Protein AF-M0CU87-F1 (afdb_monomer)

Sequence (117 aa):
MTTIEVDEDGANGLTAVVIAVVEILVDSLEREA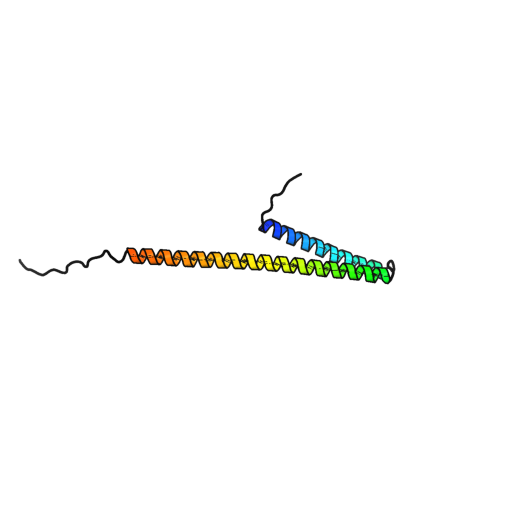IRRMESGNLTDEEIERLGSHLAKLEEDLEQLKEDQEMDQQVDQLRGDLDSLVADAVQQVRTEERRGSDGAGAAPPDAGGARERR

Radius of gyration: 35.0 Å; Cα contacts (8 Å, |Δi|>4): 17; chains: 1; bounding box: 96×35×85 Å

InterPro domains:
  IPR007805 Gas vesicle protein K [PF05121] (8-85)
  IPR007805 Gas vesicle protein K [PTHR40137] (4-82)

pLDDT: mean 85.36, std 14.73, range [49.59, 97.56]

Foldseek 3Di:
DDDDDADPVRVLVVLVVVLVVVVVVLVVLVVVLVVCVVVVVDDPVRNVVSVVVSVVVVVVSVVSVVVSVVVVVVVVVVVVVVVVVVVVVVVVVVVVVVVVVPPDDDDPDPDDDDDDD

Solvent-accessible surface area (backbone atoms only — not comparable to full-atom values): 7045 Å² total; per-residue (Å²): 133,87,85,80,89,70,55,73,69,54,47,54,54,49,49,54,51,51,51,54,52,50,51,57,48,49,60,51,49,51,55,48,50,52,53,36,53,77,69,63,76,51,54,74,69,53,48,54,55,49,51,55,51,51,55,48,51,51,53,57,50,50,52,56,50,52,55,52,54,50,51,55,52,51,54,53,52,50,55,54,50,53,52,53,51,53,52,54,56,52,50,55,58,53,52,56,53,58,66,66,71,71,81,78,76,81,79,82,80,88,75,75,91,80,91,84,136

Structure (mmCIF, N/CA/C/O backbone):
data_AF-M0CU87-F1
#
_entry.id   AF-M0CU87-F1
#
loop_
_atom_site.group_PDB
_atom_site.id
_atom_site.type_symbol
_atom_site.label_atom_id
_atom_site.label_alt_id
_atom_site.label_comp_id
_atom_site.label_asym_id
_atom_site.label_entity_id
_atom_site.label_seq_id
_atom_site.pdbx_PDB_ins_code
_atom_site.Cartn_x
_atom_site.Cartn_y
_atom_site.Cartn_z
_atom_site.occupancy
_atom_site.B_iso_or_equiv
_atom_site.auth_seq_id
_atom_site.auth_comp_id
_atom_site.auth_asym_id
_atom_site.auth_atom_id
_atom_site.pdbx_PDB_model_num
ATOM 1 N N . MET A 1 1 ? -13.713 22.052 -13.919 1.00 49.59 1 MET A N 1
ATOM 2 C CA . MET A 1 1 ? -13.040 20.822 -13.464 1.00 49.59 1 MET A CA 1
ATOM 3 C C . MET A 1 1 ? -11.717 20.796 -14.198 1.00 49.59 1 MET A C 1
ATOM 5 O O . MET A 1 1 ? -11.741 20.874 -15.419 1.00 49.59 1 MET A O 1
ATOM 9 N N . THR A 1 2 ? -10.598 20.883 -13.486 1.00 55.38 2 THR A N 1
ATOM 10 C CA . THR A 1 2 ? -9.274 20.891 -14.119 1.00 55.38 2 THR A CA 1
ATOM 11 C C . THR A 1 2 ? -8.930 19.452 -14.466 1.00 55.38 2 THR A C 1
ATOM 13 O O . THR A 1 2 ? -8.759 18.640 -13.562 1.00 55.38 2 THR A O 1
ATOM 16 N N . THR A 1 3 ? -8.898 19.126 -15.754 1.00 66.19 3 THR A N 1
ATOM 17 C CA . THR A 1 3 ? -8.329 17.863 -16.228 1.00 66.19 3 THR A CA 1
ATOM 18 C C . THR A 1 3 ? -6.817 17.998 -16.150 1.00 66.19 3 THR A C 1
ATOM 20 O O . THR A 1 3 ? -6.257 18.9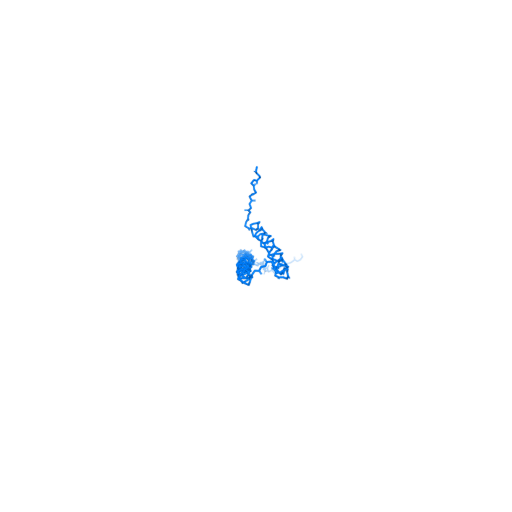22 -16.739 1.00 66.19 3 THR A O 1
ATOM 23 N N . ILE A 1 4 ? -6.179 17.128 -15.376 1.00 72.81 4 ILE A N 1
ATOM 24 C CA . ILE A 1 4 ? -4.723 17.023 -15.313 1.00 72.81 4 ILE A CA 1
ATOM 25 C C . ILE A 1 4 ? -4.356 15.852 -16.220 1.00 72.81 4 ILE A C 1
ATOM 27 O O . ILE A 1 4 ? -4.828 14.740 -15.995 1.00 72.81 4 ILE A O 1
ATOM 31 N N . GLU A 1 5 ? -3.583 16.122 -17.268 1.00 77.69 5 GLU A N 1
ATOM 32 C CA . GLU A 1 5 ? -2.953 15.068 -18.061 1.00 77.69 5 GLU A CA 1
ATOM 33 C C . GLU A 1 5 ? -1.676 14.642 -17.345 1.00 77.69 5 GLU A C 1
ATOM 35 O O . GLU A 1 5 ? -0.896 15.491 -16.910 1.00 77.69 5 GLU A O 1
ATOM 40 N N . VAL A 1 6 ? -1.515 13.336 -17.164 1.00 80.38 6 VAL A N 1
ATOM 41 C CA . VAL A 1 6 ? -0.426 12.740 -16.394 1.00 80.38 6 VAL A CA 1
ATOM 42 C C . VAL A 1 6 ? 0.289 11.752 -17.309 1.00 80.38 6 VAL A C 1
ATOM 44 O O . VAL A 1 6 ? -0.368 10.948 -17.973 1.00 80.38 6 VAL A O 1
ATOM 47 N N . ASP A 1 7 ? 1.610 11.865 -17.383 1.00 84.06 7 ASP A N 1
ATOM 48 C CA . ASP A 1 7 ? 2.483 10.895 -18.042 1.00 84.06 7 ASP A CA 1
ATOM 49 C C . ASP A 1 7 ? 2.765 9.696 -17.116 1.00 84.06 7 ASP A C 1
ATOM 51 O O . ASP A 1 7 ? 2.248 9.616 -16.002 1.00 84.06 7 ASP A O 1
ATOM 55 N N . GLU A 1 8 ? 3.534 8.720 -17.596 1.00 80.38 8 GLU A N 1
ATOM 56 C CA . GLU A 1 8 ? 3.807 7.470 -16.871 1.00 80.38 8 GLU A CA 1
ATOM 57 C C . GLU A 1 8 ? 4.538 7.733 -15.538 1.00 80.38 8 GLU A C 1
ATOM 59 O O . GLU A 1 8 ? 4.118 7.244 -14.489 1.00 80.38 8 GLU A O 1
ATOM 64 N N . ASP A 1 9 ? 5.529 8.630 -15.542 1.00 80.38 9 ASP A N 1
ATOM 65 C CA . ASP A 1 9 ? 6.257 9.058 -14.339 1.00 80.38 9 ASP A CA 1
ATOM 66 C C . ASP A 1 9 ? 5.340 9.759 -13.325 1.00 80.38 9 ASP A C 1
ATOM 68 O O . ASP A 1 9 ? 5.384 9.492 -12.119 1.00 80.38 9 ASP A O 1
ATOM 72 N N . GLY A 1 10 ? 4.472 10.656 -13.800 1.00 82.81 10 GLY A N 1
ATOM 73 C CA . GLY A 1 10 ? 3.490 11.331 -12.962 1.00 82.81 10 GLY A CA 1
ATOM 74 C C . GLY A 1 10 ? 2.442 10.374 -12.389 1.00 82.81 10 GLY A C 1
ATOM 75 O O . GLY A 1 10 ? 1.979 10.581 -11.264 1.00 82.81 10 GLY A O 1
ATOM 76 N N . ALA A 1 11 ? 2.076 9.325 -13.131 1.00 83.56 11 ALA A N 1
ATOM 77 C CA . ALA A 1 11 ? 1.142 8.303 -12.677 1.00 83.56 11 ALA A CA 1
ATOM 78 C C . ALA A 1 11 ? 1.768 7.462 -11.557 1.00 83.56 11 ALA A C 1
ATOM 80 O O . ALA A 1 11 ? 1.145 7.304 -10.507 1.00 83.56 11 ALA A O 1
ATOM 81 N N . ASN A 1 12 ? 3.022 7.033 -11.722 1.00 84.56 12 ASN A N 1
ATOM 82 C CA . ASN A 1 12 ? 3.781 6.304 -10.701 1.00 84.56 12 ASN A CA 1
ATOM 83 C C . ASN A 1 12 ? 3.977 7.153 -9.433 1.00 84.56 12 ASN A C 1
ATOM 85 O O . ASN A 1 12 ? 3.733 6.698 -8.313 1.00 84.56 12 ASN A O 1
ATOM 89 N N . GLY A 1 13 ? 4.319 8.435 -9.596 1.00 86.69 13 GLY A N 1
ATOM 90 C CA . GLY A 1 13 ? 4.435 9.376 -8.481 1.00 86.69 13 GLY A CA 1
ATOM 91 C C . GLY A 1 13 ? 3.117 9.586 -7.725 1.00 86.69 13 GLY A C 1
ATOM 92 O O . GLY A 1 13 ? 3.109 9.635 -6.493 1.00 86.69 13 GLY A O 1
ATOM 93 N N . LEU A 1 14 ? 1.987 9.678 -8.434 1.00 91.25 14 LEU A N 1
ATOM 94 C CA . LEU A 1 14 ? 0.669 9.780 -7.806 1.00 91.25 14 LEU A CA 1
ATOM 95 C C . LEU A 1 14 ? 0.295 8.491 -7.065 1.00 91.25 14 LEU A C 1
ATOM 97 O O . LEU A 1 14 ? -0.215 8.572 -5.947 1.00 91.25 14 LEU A O 1
ATOM 101 N N . THR A 1 15 ? 0.568 7.324 -7.651 1.00 90.44 15 THR A N 1
ATOM 102 C CA . THR A 1 15 ? 0.342 6.021 -7.014 1.00 90.44 15 THR A CA 1
ATOM 103 C C . THR A 1 15 ? 1.118 5.916 -5.704 1.00 90.44 15 THR A C 1
ATOM 105 O O . THR A 1 15 ? 0.513 5.627 -4.673 1.00 90.44 15 THR A O 1
ATOM 108 N N . ALA A 1 16 ? 2.407 6.268 -5.694 1.00 90.88 16 ALA A N 1
ATOM 109 C CA . ALA A 1 16 ? 3.221 6.285 -4.478 1.00 90.88 16 ALA A CA 1
ATOM 110 C C . ALA A 1 16 ? 2.637 7.201 -3.385 1.00 90.88 16 ALA A C 1
ATOM 112 O O . ALA A 1 16 ? 2.593 6.834 -2.210 1.00 90.88 16 ALA A O 1
ATOM 113 N N . VAL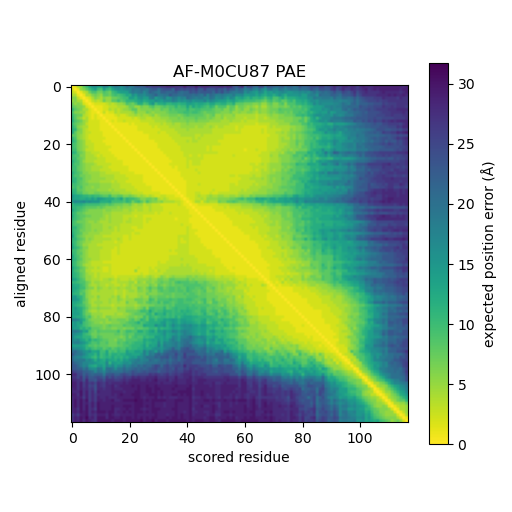 A 1 17 ? 2.129 8.381 -3.760 1.00 94.94 17 VAL A N 1
ATOM 114 C CA . VAL A 1 17 ? 1.471 9.298 -2.814 1.00 94.94 17 VAL A CA 1
ATOM 115 C C . VAL A 1 17 ? 0.178 8.701 -2.263 1.00 94.94 17 VAL A C 1
ATOM 117 O O . VAL A 1 17 ? -0.078 8.805 -1.065 1.00 94.94 17 VAL A O 1
ATOM 120 N N . VAL A 1 18 ? -0.648 8.085 -3.111 1.00 95.38 18 VAL A N 1
ATOM 121 C CA . VAL A 1 18 ? -1.895 7.445 -2.673 1.00 95.38 18 VAL A CA 1
ATOM 122 C C . VAL A 1 18 ? -1.598 6.297 -1.714 1.00 95.38 18 VAL A C 1
ATOM 124 O O . VAL A 1 18 ? -2.222 6.250 -0.657 1.00 95.38 18 VAL A O 1
ATOM 127 N N . ILE A 1 19 ? -0.625 5.436 -2.027 1.00 94.88 19 ILE A N 1
ATOM 128 C CA . ILE A 1 19 ? -0.173 4.354 -1.139 1.00 94.88 19 ILE A CA 1
ATOM 129 C C . ILE A 1 19 ? 0.215 4.927 0.226 1.00 94.88 19 ILE A C 1
ATOM 131 O O . ILE A 1 19 ? -0.362 4.527 1.235 1.00 94.88 19 ILE A O 1
ATOM 135 N N . ALA A 1 20 ? 1.084 5.942 0.258 1.00 95.56 20 ALA A N 1
ATOM 136 C CA . ALA A 1 20 ? 1.517 6.571 1.505 1.00 95.56 20 ALA A CA 1
ATOM 137 C C . ALA A 1 20 ? 0.347 7.173 2.309 1.00 95.56 20 ALA A C 1
ATOM 139 O O . ALA A 1 20 ? 0.315 7.101 3.537 1.00 95.56 20 ALA A O 1
ATOM 140 N N . VAL A 1 21 ? -0.646 7.768 1.636 1.00 97.44 21 VAL A N 1
ATOM 141 C CA . VAL A 1 21 ? -1.855 8.277 2.304 1.00 97.44 21 VAL A CA 1
ATOM 142 C C . VAL A 1 21 ? -2.668 7.138 2.909 1.00 97.44 21 VAL A C 1
ATOM 144 O O . VAL A 1 21 ? -3.141 7.274 4.037 1.00 97.44 21 VAL A O 1
ATOM 147 N N . VAL A 1 22 ? -2.849 6.031 2.189 1.00 96.62 22 VAL A N 1
ATOM 148 C CA . VAL A 1 22 ? -3.596 4.881 2.707 1.00 96.62 22 VAL A CA 1
ATOM 149 C C . VAL A 1 22 ? -2.864 4.254 3.896 1.00 96.62 22 VAL A C 1
ATOM 151 O O . VAL A 1 22 ? -3.520 3.971 4.892 1.00 96.62 22 VAL A O 1
ATOM 154 N N . GLU A 1 23 ? -1.535 4.142 3.872 1.00 96.31 23 GLU A N 1
ATOM 155 C CA . GLU A 1 23 ? -0.741 3.663 5.017 1.00 96.31 23 GLU A CA 1
ATOM 156 C C . GLU A 1 23 ? -0.980 4.513 6.275 1.00 96.31 23 GLU A C 1
ATOM 158 O O . GLU A 1 23 ? -1.285 3.990 7.345 1.00 96.31 23 GLU A O 1
ATOM 163 N N . ILE A 1 24 ? -0.976 5.844 6.140 1.00 97.50 24 ILE A N 1
ATOM 164 C CA . ILE A 1 24 ? -1.287 6.755 7.256 1.00 97.50 24 ILE A CA 1
ATOM 165 C C . ILE A 1 24 ? -2.707 6.517 7.801 1.00 97.50 24 ILE A C 1
ATOM 167 O O . ILE A 1 24 ? -2.958 6.650 9.007 1.00 97.50 24 ILE A O 1
ATOM 171 N N . LEU A 1 25 ? -3.662 6.204 6.921 1.00 96.75 25 LEU A N 1
ATOM 172 C CA . LEU A 1 25 ? -5.032 5.896 7.322 1.00 96.75 25 LEU A CA 1
ATOM 173 C C . LEU A 1 25 ? -5.114 4.551 8.049 1.00 96.75 25 LEU A C 1
ATOM 175 O O . LEU A 1 25 ? -5.800 4.491 9.068 1.00 96.75 25 LEU A O 1
ATOM 179 N N . VAL A 1 26 ? -4.412 3.515 7.584 1.00 95.81 26 VAL A N 1
ATOM 180 C CA . VAL A 1 26 ? -4.340 2.200 8.245 1.00 95.81 26 VAL A CA 1
ATOM 181 C C . VAL A 1 26 ? -3.7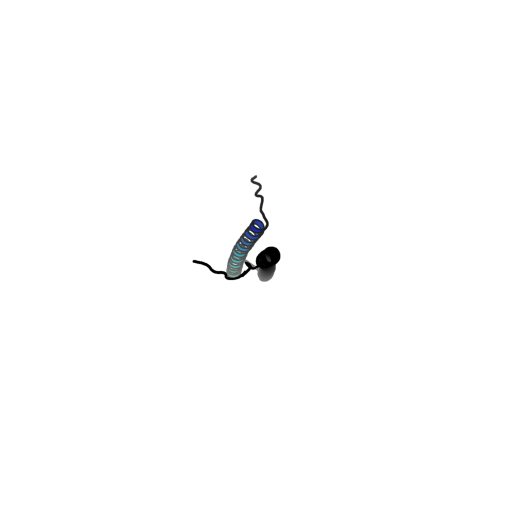56 2.338 9.648 1.00 95.81 26 VAL A C 1
ATOM 183 O O . VAL A 1 26 ? -4.439 1.999 10.615 1.00 95.81 26 VAL A O 1
ATOM 186 N N . ASP A 1 27 ? -2.609 3.005 9.785 1.00 96.81 27 ASP A N 1
ATOM 187 C CA . ASP A 1 27 ? -1.987 3.328 11.077 1.00 96.81 27 ASP A CA 1
ATOM 188 C C . ASP A 1 27 ? -2.969 4.020 12.036 1.00 96.81 27 ASP A C 1
ATOM 190 O O . ASP A 1 27 ? -3.011 3.787 13.250 1.00 96.81 27 ASP A O 1
ATOM 194 N N . SER A 1 28 ? -3.765 4.943 11.496 1.00 97.56 28 SER A N 1
ATOM 195 C CA . SER A 1 28 ? -4.759 5.687 12.268 1.00 97.56 28 SER A CA 1
ATOM 196 C C . SER A 1 28 ? -5.933 4.805 12.697 1.00 97.56 28 SER A C 1
ATOM 198 O O . SER A 1 28 ? -6.417 4.938 13.829 1.00 97.56 28 SER A O 1
ATOM 200 N N . LEU A 1 29 ? -6.389 3.918 11.811 1.00 96.06 29 LEU A N 1
ATOM 201 C CA . LEU A 1 29 ? -7.467 2.966 12.065 1.00 96.06 29 LEU A CA 1
ATOM 202 C C . LEU A 1 29 ? -7.062 1.924 13.105 1.00 96.06 29 LEU A C 1
ATOM 204 O O . LEU A 1 29 ? -7.861 1.641 13.991 1.00 96.06 29 LEU A O 1
ATOM 208 N N . GLU A 1 30 ? -5.832 1.425 13.074 1.00 96.00 30 GLU A N 1
ATOM 209 C CA . GLU A 1 30 ? -5.297 0.518 14.093 1.00 96.00 30 GLU A CA 1
ATOM 210 C C . GLU A 1 30 ? -5.257 1.163 15.472 1.00 96.00 30 GLU A C 1
ATOM 212 O O . GLU A 1 30 ? -5.743 0.604 16.457 1.00 96.00 30 GLU A O 1
ATOM 217 N N . ARG A 1 31 ? -4.744 2.394 15.554 1.00 96.69 31 ARG A N 1
ATOM 218 C CA . ARG A 1 31 ? -4.728 3.148 16.814 1.00 96.69 31 ARG A CA 1
ATOM 219 C C . ARG A 1 31 ? -6.137 3.347 17.363 1.00 96.69 31 ARG A C 1
ATOM 221 O O . ARG A 1 31 ? -6.334 3.315 18.575 1.00 96.69 31 ARG A O 1
ATOM 228 N N . GLU A 1 32 ? -7.115 3.598 16.496 1.00 96.19 32 GLU A N 1
ATOM 229 C CA . GLU A 1 32 ? -8.521 3.704 16.894 1.00 96.19 32 GLU A CA 1
ATOM 230 C C . GLU A 1 32 ? -9.119 2.347 17.285 1.00 96.19 32 GLU A C 1
ATOM 232 O O . GLU A 1 32 ? -9.867 2.282 18.260 1.00 96.19 32 GLU A O 1
ATOM 237 N N . ALA A 1 33 ? -8.769 1.267 16.585 1.00 95.00 33 ALA A N 1
ATOM 238 C CA . ALA A 1 33 ? -9.177 -0.092 16.920 1.00 95.00 33 ALA A CA 1
ATOM 239 C C . ALA A 1 33 ? -8.735 -0.445 18.343 1.00 95.00 33 ALA A C 1
ATOM 241 O O . ALA A 1 33 ? -9.570 -0.819 19.167 1.00 95.00 33 ALA A O 1
ATOM 242 N N . ILE A 1 34 ? -7.462 -0.197 18.665 1.00 95.12 34 ILE A N 1
ATOM 243 C CA . ILE A 1 34 ? -6.898 -0.396 20.004 1.00 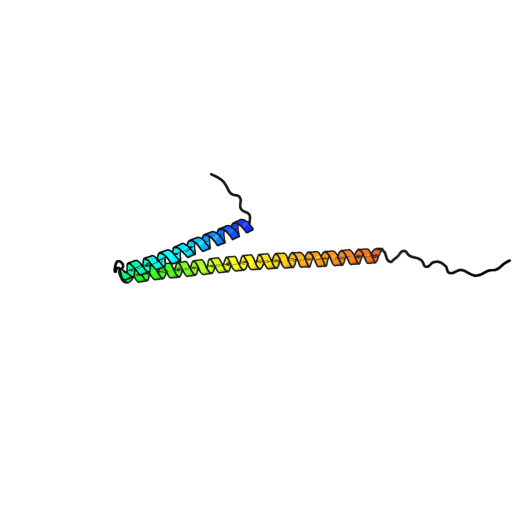95.12 34 ILE A CA 1
ATOM 244 C C . ILE A 1 34 ? -7.674 0.420 21.041 1.00 95.12 34 ILE A C 1
ATOM 246 O O . ILE A 1 34 ? -8.134 -0.137 22.035 1.00 95.12 34 ILE A O 1
ATOM 250 N N . ARG A 1 35 ? -7.913 1.716 20.792 1.00 95.88 35 ARG A N 1
ATOM 251 C CA . ARG A 1 35 ? -8.695 2.556 21.717 1.00 95.88 35 ARG A CA 1
ATOM 252 C C . ARG A 1 35 ? -10.092 1.994 21.984 1.00 95.88 35 ARG A C 1
ATOM 254 O O . ARG A 1 35 ? -10.554 2.031 23.122 1.00 95.88 35 ARG A O 1
ATOM 261 N N . ARG A 1 36 ? -10.778 1.482 20.956 1.00 94.69 36 ARG A N 1
ATOM 262 C CA . ARG A 1 36 ? -12.127 0.906 21.093 1.00 94.69 36 ARG A CA 1
ATOM 263 C C . ARG A 1 36 ? -12.131 -0.435 21.819 1.00 94.69 36 ARG A C 1
ATOM 265 O O . ARG A 1 36 ? -13.081 -0.713 22.555 1.00 94.69 36 ARG A O 1
ATOM 272 N N . MET A 1 37 ? -11.086 -1.236 21.625 1.00 93.94 37 MET A N 1
ATOM 273 C CA . MET A 1 37 ? -10.857 -2.478 22.364 1.00 93.94 37 MET A CA 1
ATOM 274 C C . MET A 1 37 ? -10.639 -2.184 23.851 1.00 93.94 37 MET A C 1
ATOM 276 O O . MET A 1 37 ? -11.326 -2.752 24.696 1.00 93.94 37 MET A O 1
ATOM 280 N N . GLU A 1 38 ? -9.756 -1.236 24.174 1.00 94.44 38 GLU A N 1
ATOM 281 C CA . GLU A 1 38 ? -9.472 -0.822 25.554 1.00 94.44 38 GLU A CA 1
ATOM 282 C C . GLU A 1 38 ? -10.698 -0.221 26.251 1.00 94.44 38 GLU A C 1
ATOM 284 O O . GLU A 1 38 ? -10.908 -0.437 27.444 1.00 94.44 38 GLU A O 1
ATOM 289 N N . SER A 1 39 ? -11.541 0.510 25.516 1.00 95.44 39 SER A N 1
ATOM 290 C CA . SER A 1 39 ? -12.774 1.080 26.060 1.00 95.44 39 SER A CA 1
ATOM 291 C C . SER A 1 39 ? -13.917 0.064 26.210 1.00 95.44 39 SER A C 1
ATOM 293 O O . SER A 1 39 ? -14.981 0.440 26.696 1.00 95.44 39 SER A O 1
ATOM 295 N N . GLY A 1 40 ? -13.741 -1.186 25.761 1.00 91.88 40 GLY A N 1
ATOM 296 C CA . GLY A 1 40 ? -14.780 -2.225 25.782 1.00 91.88 40 GLY A CA 1
ATOM 297 C C . GLY A 1 40 ? -15.960 -1.949 24.843 1.00 91.88 40 GLY A C 1
ATOM 298 O O . GLY A 1 40 ? -17.060 -2.443 25.075 1.00 91.88 40 GLY A O 1
ATOM 299 N N . ASN A 1 41 ? -15.751 -1.136 23.801 1.00 91.94 41 ASN A N 1
ATOM 300 C CA . ASN A 1 41 ? -16.795 -0.740 22.847 1.00 91.94 41 ASN A CA 1
ATOM 301 C C . ASN A 1 41 ? -16.978 -1.748 21.699 1.00 91.94 41 ASN A C 1
ATOM 303 O O . ASN A 1 41 ? -17.813 -1.521 20.827 1.00 91.94 41 ASN A O 1
ATOM 307 N N . LEU A 1 42 ? -16.181 -2.818 21.674 1.00 93.81 42 LEU A N 1
ATOM 308 C CA . LEU A 1 42 ? -16.228 -3.877 20.671 1.00 93.81 42 LEU A CA 1
ATOM 309 C C . LEU A 1 42 ? -16.383 -5.228 21.363 1.00 93.81 42 LEU A C 1
ATOM 311 O O . LEU A 1 42 ? -15.749 -5.487 22.386 1.00 93.81 42 LEU A O 1
ATOM 315 N N . THR A 1 43 ? -17.218 -6.080 20.784 1.00 95.81 43 THR A N 1
ATOM 316 C CA . THR A 1 43 ? -17.308 -7.501 21.136 1.00 95.81 43 THR A CA 1
ATOM 317 C C . THR A 1 43 ? -16.130 -8.287 20.553 1.00 95.81 43 THR A C 1
ATOM 319 O O . THR A 1 43 ? -15.529 -7.856 19.570 1.00 95.81 43 THR A O 1
ATOM 322 N N . ASP A 1 44 ? -15.826 -9.466 21.103 1.00 95.00 44 ASP A N 1
ATOM 323 C CA . ASP A 1 44 ? -14.726 -10.319 20.616 1.00 95.00 44 ASP A CA 1
ATOM 324 C C . ASP A 1 44 ? -14.841 -10.634 19.111 1.00 95.00 44 ASP A C 1
ATOM 326 O O . ASP A 1 44 ? -13.856 -10.575 18.378 1.00 95.00 44 ASP A O 1
ATOM 330 N N . GLU A 1 45 ? -16.060 -10.878 18.621 1.00 96.75 45 GLU A N 1
ATOM 331 C CA . GLU A 1 45 ? -16.326 -11.135 17.199 1.00 96.75 45 GLU A CA 1
ATOM 332 C C . GLU A 1 45 ? -16.076 -9.891 16.325 1.00 96.75 45 GLU A C 1
ATOM 334 O O . GLU A 1 45 ? -15.571 -9.991 15.204 1.00 96.75 45 GLU A O 1
ATOM 339 N N . GLU A 1 46 ? -16.390 -8.692 16.826 1.00 96.81 46 GLU A N 1
ATOM 340 C CA . GLU A 1 46 ? -16.083 -7.440 16.127 1.00 96.81 46 GLU A CA 1
ATOM 341 C C . GLU A 1 46 ? -14.584 -7.147 16.103 1.00 96.81 46 GLU A C 1
ATOM 343 O O . GLU A 1 46 ? -14.098 -6.625 15.100 1.00 96.81 46 GLU A O 1
ATOM 348 N N . ILE A 1 47 ? -13.858 -7.499 17.167 1.00 95.12 47 ILE A N 1
ATOM 349 C CA . ILE A 1 47 ? -12.398 -7.378 17.239 1.00 95.12 47 ILE A CA 1
ATOM 350 C C . ILE A 1 47 ? -11.747 -8.277 16.189 1.00 95.12 47 ILE A C 1
ATOM 352 O O . ILE A 1 47 ? -10.925 -7.806 15.406 1.00 95.12 47 ILE A O 1
ATOM 356 N N . GLU A 1 48 ? -12.143 -9.547 16.120 1.00 96.06 48 GLU A N 1
ATOM 357 C CA . GLU A 1 48 ? -11.584 -10.505 15.162 1.00 96.06 48 GLU A CA 1
ATOM 358 C C . GLU A 1 48 ? -11.904 -10.116 13.710 1.00 96.06 48 GLU A C 1
ATOM 360 O O . GLU A 1 48 ? -11.031 -10.124 12.833 1.00 96.06 48 GLU A O 1
ATOM 365 N N . ARG A 1 49 ? -13.139 -9.672 13.447 1.00 96.56 49 ARG A N 1
ATOM 366 C CA . ARG A 1 49 ? -13.531 -9.168 12.125 1.00 96.56 49 ARG A CA 1
ATOM 367 C C . ARG A 1 49 ? -12.782 -7.887 11.746 1.00 96.56 49 ARG A C 1
ATOM 369 O O . ARG A 1 49 ? -12.459 -7.692 10.580 1.00 96.56 49 ARG A O 1
ATOM 376 N N . LEU A 1 50 ? -12.530 -6.989 12.695 1.00 94.56 50 LEU A N 1
ATOM 377 C CA . LEU A 1 50 ? -11.768 -5.766 12.444 1.00 94.56 50 LEU A CA 1
ATOM 378 C C . LEU A 1 50 ? -10.299 -6.082 12.148 1.00 94.56 50 LEU A C 1
ATOM 380 O O . LEU A 1 50 ? -9.776 -5.610 11.143 1.00 94.56 50 LEU A O 1
ATOM 384 N N . GLY A 1 51 ? -9.670 -6.915 12.979 1.00 94.81 51 GLY A N 1
ATOM 385 C CA . GLY A 1 51 ? -8.278 -7.326 12.802 1.00 94.81 51 GLY A CA 1
ATOM 386 C C . GLY A 1 51 ? -8.044 -8.037 11.470 1.00 94.81 51 GLY A C 1
ATOM 387 O O . GLY A 1 51 ? -7.113 -7.692 10.754 1.00 94.81 51 GLY A O 1
ATOM 388 N N . SER A 1 52 ? -8.928 -8.962 11.084 1.00 97.06 52 SER A N 1
ATOM 389 C CA . SER A 1 52 ? -8.817 -9.660 9.792 1.00 97.06 52 SER A CA 1
ATOM 390 C C . SER A 1 52 ? -8.967 -8.735 8.580 1.00 97.06 52 SER A C 1
ATOM 392 O O . SER A 1 52 ? -8.276 -8.927 7.582 1.00 97.06 52 SER A O 1
ATOM 394 N N . HIS A 1 53 ? -9.825 -7.711 8.647 1.00 96.75 53 HIS A N 1
ATOM 395 C CA . HIS A 1 53 ? -9.920 -6.721 7.572 1.00 96.75 53 HIS A CA 1
ATOM 396 C C . HIS A 1 53 ? -8.693 -5.810 7.491 1.00 96.75 53 HIS A C 1
ATOM 398 O O . HIS A 1 53 ? -8.274 -5.488 6.384 1.00 96.75 53 HIS A O 1
ATOM 404 N N . LEU A 1 54 ? -8.137 -5.392 8.633 1.00 95.81 54 LEU A N 1
ATOM 405 C CA . LEU A 1 54 ? -6.920 -4.577 8.660 1.00 95.81 54 LEU A CA 1
ATOM 406 C C . LEU A 1 54 ? -5.726 -5.363 8.111 1.00 95.81 54 LEU A C 1
ATOM 408 O O . LEU A 1 54 ? -5.087 -4.884 7.186 1.00 95.81 54 LEU A O 1
ATOM 412 N N . ALA A 1 55 ? -5.529 -6.605 8.559 1.00 96.06 55 ALA A N 1
ATOM 413 C CA . ALA A 1 55 ? -4.463 -7.473 8.055 1.00 96.06 55 ALA A CA 1
ATOM 414 C C . ALA A 1 55 ? -4.564 -7.712 6.540 1.00 96.06 55 ALA A C 1
ATOM 416 O O . ALA A 1 55 ? -3.565 -7.699 5.829 1.00 96.06 55 ALA A O 1
ATOM 417 N N . LYS A 1 56 ? -5.786 -7.891 6.021 1.00 97.25 56 LYS A N 1
ATOM 418 C CA . LYS A 1 56 ? -5.997 -8.005 4.576 1.00 97.25 56 LYS A CA 1
ATOM 419 C C . LYS A 1 56 ? -5.637 -6.713 3.835 1.00 97.25 56 LYS A C 1
ATOM 421 O O . LYS A 1 56 ? -5.066 -6.768 2.755 1.00 97.25 56 LYS A O 1
ATOM 426 N N . LEU A 1 57 ? -5.996 -5.559 4.392 1.00 95.94 57 LEU A N 1
ATOM 427 C CA . LEU A 1 57 ? -5.674 -4.269 3.787 1.00 95.94 57 LEU A CA 1
ATOM 428 C C . LEU A 1 57 ? -4.159 -4.014 3.769 1.00 95.94 57 LEU A C 1
ATOM 430 O O . LEU A 1 57 ? -3.657 -3.476 2.788 1.00 95.94 57 LEU A O 1
ATOM 434 N N . GLU A 1 58 ? -3.439 -4.419 4.816 1.00 95.69 58 GLU A N 1
ATOM 435 C CA . GLU A 1 58 ? -1.972 -4.399 4.840 1.00 95.69 58 GLU A CA 1
ATOM 436 C C . GLU A 1 58 ? -1.379 -5.304 3.752 1.00 95.69 58 GLU A C 1
ATOM 438 O O . GLU A 1 58 ? -0.511 -4.863 3.005 1.00 95.69 58 GLU A O 1
ATOM 443 N N . GLU A 1 59 ? -1.882 -6.533 3.611 1.00 96.94 59 GLU A N 1
ATOM 444 C CA . GLU A 1 59 ? -1.436 -7.480 2.580 1.00 96.94 59 GLU A CA 1
ATOM 445 C C . GLU A 1 59 ? -1.670 -6.941 1.157 1.00 96.94 59 GLU A C 1
ATOM 447 O O . GLU A 1 59 ? -0.789 -7.033 0.300 1.00 96.94 59 GLU A O 1
ATOM 452 N N . ASP A 1 60 ? -2.838 -6.342 0.908 1.00 95.50 60 ASP A N 1
ATOM 453 C CA . ASP A 1 60 ? -3.169 -5.718 -0.376 1.00 95.50 60 ASP A CA 1
ATOM 454 C C . ASP A 1 60 ? -2.249 -4.503 -0.663 1.00 95.50 60 ASP A C 1
ATOM 456 O O . ASP A 1 60 ? -1.852 -4.275 -1.809 1.00 95.50 60 ASP A O 1
ATOM 460 N N . LEU A 1 61 ? -1.881 -3.724 0.365 1.00 95.06 61 LEU A N 1
ATOM 461 C CA . LEU A 1 61 ? -0.937 -2.603 0.243 1.00 95.06 61 LEU A CA 1
ATOM 462 C C . LEU A 1 61 ? 0.501 -3.061 -0.006 1.00 95.06 61 LEU A C 1
ATOM 464 O O . LEU A 1 61 ? 1.217 -2.408 -0.763 1.00 95.06 61 LEU A O 1
ATOM 468 N N . GLU A 1 62 ? 0.934 -4.147 0.631 1.00 95.38 62 GLU A N 1
ATOM 469 C CA . GLU A 1 62 ? 2.256 -4.744 0.419 1.00 95.38 62 GLU A CA 1
ATOM 470 C C . GLU A 1 62 ? 2.421 -5.170 -1.044 1.00 95.38 62 GLU A C 1
ATOM 472 O O . GLU A 1 62 ? 3.363 -4.736 -1.701 1.00 95.38 62 GLU A O 1
ATOM 477 N N . GLN A 1 63 ? 1.444 -5.901 -1.593 1.00 94.94 63 GLN A N 1
ATOM 478 C CA . GLN A 1 63 ? 1.451 -6.315 -3.002 1.00 94.94 63 GLN A CA 1
ATOM 479 C C . GLN A 1 63 ? 1.526 -5.119 -3.957 1.00 94.94 63 GLN A C 1
ATOM 481 O O . GLN A 1 63 ? 2.314 -5.117 -4.899 1.00 94.94 63 GLN A O 1
ATOM 486 N N . LEU A 1 64 ? 0.750 -4.063 -3.694 1.00 92.94 64 LEU A N 1
ATOM 487 C CA . LEU A 1 64 ? 0.766 -2.871 -4.540 1.00 92.94 64 LEU A CA 1
ATOM 488 C C . LEU A 1 64 ? 2.123 -2.145 -4.501 1.00 92.94 64 LEU A C 1
ATOM 490 O O . LEU A 1 64 ? 2.541 -1.569 -5.504 1.00 92.94 64 LEU A O 1
ATOM 494 N N . LYS A 1 65 ? 2.818 -2.161 -3.357 1.00 93.19 65 LYS A N 1
ATOM 495 C CA . LYS A 1 65 ? 4.178 -1.612 -3.241 1.00 93.19 65 LYS A CA 1
ATOM 496 C C . LYS A 1 65 ? 5.189 -2.450 -4.013 1.00 93.19 65 LYS A C 1
ATOM 498 O O . LYS A 1 65 ? 5.988 -1.870 -4.743 1.00 93.19 65 LYS A O 1
ATOM 503 N N . GLU A 1 66 ? 5.132 -3.774 -3.885 1.00 93.31 66 GLU A N 1
ATOM 504 C CA . GLU A 1 66 ? 6.013 -4.691 -4.619 1.00 93.31 66 GLU A CA 1
ATOM 505 C C . GLU A 1 66 ? 5.901 -4.471 -6.134 1.00 93.31 66 GLU A C 1
ATOM 507 O O . GLU A 1 66 ? 6.921 -4.304 -6.806 1.00 93.31 66 GLU A O 1
ATOM 512 N N . ASP A 1 67 ? 4.676 -4.365 -6.657 1.00 89.81 67 ASP A N 1
ATOM 513 C CA . ASP A 1 67 ? 4.430 -4.082 -8.075 1.00 89.81 67 ASP A CA 1
ATOM 514 C C . ASP A 1 67 ? 5.102 -2.765 -8.515 1.00 89.81 67 ASP A C 1
ATOM 516 O O . ASP A 1 67 ? 5.783 -2.708 -9.540 1.00 89.81 67 ASP A O 1
ATOM 520 N N . GLN A 1 68 ? 4.980 -1.703 -7.712 1.00 87.69 68 GLN A N 1
ATOM 521 C CA . GLN A 1 68 ? 5.583 -0.401 -8.019 1.00 87.69 68 GLN A CA 1
ATOM 522 C C . GLN A 1 68 ? 7.115 -0.401 -7.932 1.00 87.69 68 GLN A C 1
ATOM 524 O O . GLN A 1 68 ? 7.775 0.287 -8.714 1.00 87.69 68 GLN A O 1
ATOM 529 N N . GLU A 1 69 ? 7.703 -1.148 -6.997 1.00 88.62 69 GLU A N 1
ATOM 530 C CA . GLU A 1 69 ? 9.158 -1.311 -6.923 1.00 88.62 69 GLU A CA 1
ATOM 531 C C . GLU A 1 69 ? 9.699 -2.082 -8.132 1.00 88.62 69 GLU A C 1
ATOM 533 O O . GLU A 1 69 ? 10.782 -1.758 -8.629 1.00 88.62 69 GLU A O 1
ATOM 538 N N . MET A 1 70 ? 8.958 -3.082 -8.623 1.00 89.94 70 MET A N 1
ATOM 539 C CA . MET A 1 70 ? 9.314 -3.824 -9.833 1.00 89.94 70 MET A CA 1
ATOM 540 C C . MET A 1 70 ? 9.290 -2.928 -11.072 1.00 89.94 70 MET A C 1
ATOM 542 O O . MET A 1 70 ? 10.264 -2.938 -11.828 1.00 89.94 70 MET A O 1
ATOM 546 N N . ASP A 1 71 ? 8.240 -2.124 -11.255 1.00 86.56 71 ASP A N 1
ATOM 547 C CA . ASP A 1 71 ? 8.137 -1.186 -12.380 1.00 86.56 71 ASP A CA 1
ATOM 548 C C . ASP A 1 71 ? 9.317 -0.198 -12.389 1.00 86.56 71 ASP A C 1
ATOM 550 O O . ASP A 1 71 ? 10.035 -0.086 -13.385 1.00 86.56 71 ASP A O 1
ATOM 554 N N . GLN A 1 72 ? 9.624 0.420 -11.240 1.00 88.12 72 GLN A N 1
ATOM 555 C CA . GLN A 1 72 ? 10.757 1.349 -11.112 1.00 88.12 72 GLN A CA 1
ATOM 556 C C . GLN A 1 72 ? 12.108 0.690 -11.429 1.00 88.12 72 GLN A C 1
ATOM 558 O O . GLN A 1 72 ? 12.971 1.297 -12.070 1.00 88.12 72 GLN A O 1
ATOM 563 N N . GLN A 1 73 ? 12.317 -0.554 -10.991 1.00 90.56 73 GLN A N 1
ATOM 564 C CA . GLN A 1 73 ? 13.539 -1.302 -11.299 1.00 90.56 73 GLN A CA 1
ATOM 565 C C . GLN A 1 73 ? 13.659 -1.622 -12.793 1.00 90.56 73 GLN A C 1
ATOM 567 O O . GLN A 1 73 ? 14.757 -1.540 -13.353 1.00 90.56 73 GLN A O 1
ATOM 572 N N . VAL A 1 74 ? 12.551 -1.989 -13.444 1.00 92.94 74 VAL A N 1
ATOM 573 C CA . VAL A 1 74 ? 12.511 -2.273 -14.885 1.00 92.94 74 VAL A CA 1
ATOM 574 C C . VAL A 1 74 ? 12.818 -1.015 -15.692 1.00 92.94 74 VAL A C 1
ATOM 576 O O . VAL A 1 74 ? 13.635 -1.078 -16.616 1.00 92.94 74 VAL A O 1
ATOM 579 N N . ASP A 1 75 ? 12.234 0.122 -15.323 1.00 89.50 75 ASP A N 1
ATOM 580 C CA . ASP A 1 75 ? 12.475 1.398 -15.998 1.00 89.50 75 ASP A CA 1
ATOM 581 C C . ASP A 1 75 ? 13.931 1.851 -15.864 1.00 89.50 75 ASP A C 1
ATOM 583 O O . ASP A 1 75 ? 14.563 2.229 -16.857 1.00 89.50 75 ASP A O 1
ATOM 587 N N . GLN A 1 76 ? 14.510 1.714 -14.668 1.00 91.06 76 GLN A N 1
ATOM 588 C CA . GLN A 1 76 ? 15.927 1.993 -14.443 1.00 91.06 76 GLN A CA 1
ATOM 589 C C . GLN A 1 76 ? 16.821 1.102 -15.320 1.00 91.06 76 GLN A C 1
ATOM 591 O O . GLN A 1 76 ? 17.713 1.602 -16.010 1.00 91.06 76 GLN A O 1
ATOM 596 N N . LEU A 1 77 ? 16.562 -0.211 -15.346 1.00 95.44 77 LEU A N 1
ATOM 597 C CA . LEU A 1 77 ? 17.332 -1.153 -16.159 1.00 95.44 77 LEU A CA 1
ATOM 598 C C . LEU A 1 77 ? 17.224 -0.834 -17.655 1.00 95.44 77 LEU A C 1
ATOM 600 O O . LEU A 1 77 ? 18.216 -0.910 -18.383 1.00 95.44 77 LEU A O 1
ATOM 604 N N . ARG A 1 78 ? 16.030 -0.476 -18.129 1.00 93.94 78 ARG A N 1
ATOM 605 C CA . ARG A 1 78 ? 15.807 -0.086 -19.522 1.00 93.94 78 ARG A CA 1
ATOM 606 C C . ARG A 1 78 ? 16.631 1.149 -19.893 1.00 93.94 78 ARG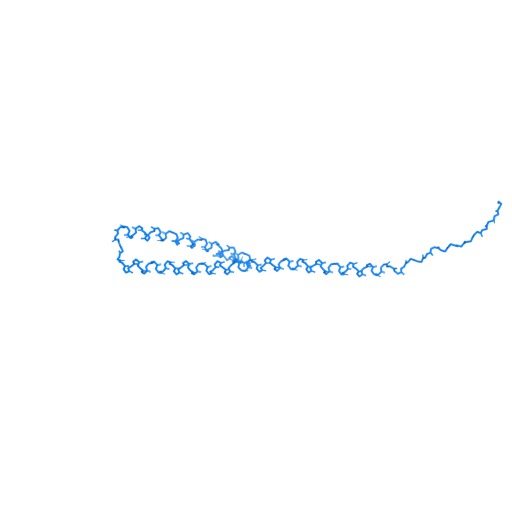 A C 1
ATOM 608 O O . ARG A 1 78 ? 17.279 1.135 -20.938 1.00 93.94 78 ARG A O 1
ATOM 615 N N . GLY A 1 79 ? 16.662 2.171 -19.036 1.00 94.75 79 GLY A N 1
ATOM 616 C CA . GLY A 1 79 ? 17.470 3.376 -19.251 1.00 94.75 79 GLY A CA 1
ATOM 617 C C . GLY A 1 79 ? 18.978 3.096 -19.320 1.00 94.75 79 GLY A C 1
ATOM 618 O O . GLY A 1 79 ? 19.679 3.622 -20.194 1.00 94.75 79 GLY A O 1
ATOM 619 N N . ASP A 1 80 ? 19.475 2.215 -18.448 1.00 96.50 80 ASP A N 1
ATOM 620 C CA . ASP A 1 80 ? 20.877 1.783 -18.455 1.00 96.50 80 ASP A CA 1
ATOM 621 C C . ASP A 1 80 ? 21.225 1.033 -19.756 1.00 96.50 80 ASP A C 1
ATOM 623 O O . ASP A 1 80 ? 22.251 1.307 -20.389 1.00 96.50 80 ASP A O 1
ATOM 627 N N . LEU A 1 81 ? 20.352 0.120 -20.201 1.00 97.44 81 LEU A N 1
ATOM 628 C CA . LEU A 1 81 ? 20.535 -0.630 -21.448 1.00 97.44 81 LEU A CA 1
ATOM 629 C C . LEU A 1 81 ? 20.507 0.274 -22.687 1.00 97.44 81 LEU A C 1
ATOM 631 O O . LEU A 1 81 ? 21.351 0.109 -23.571 1.00 97.44 81 LEU A O 1
ATOM 635 N N . ASP A 1 82 ? 19.591 1.240 -22.750 1.00 96.88 82 ASP A N 1
ATOM 636 C CA . ASP A 1 82 ? 19.499 2.187 -23.867 1.00 96.88 82 ASP A CA 1
ATOM 637 C C . ASP A 1 82 ? 20.786 3.014 -24.012 1.00 96.88 82 ASP A C 1
ATOM 639 O O . ASP A 1 82 ? 21.281 3.227 -25.125 1.00 96.88 82 ASP A O 1
ATOM 643 N N . SER A 1 83 ? 21.384 3.412 -22.886 1.00 96.25 83 SER A N 1
ATOM 644 C CA . SER A 1 83 ? 22.651 4.151 -22.861 1.00 96.25 83 SER A CA 1
ATOM 645 C C . SER A 1 83 ? 23.817 3.305 -23.392 1.00 96.25 83 SER A C 1
ATOM 647 O O . SER A 1 83 ? 24.568 3.752 -24.261 1.00 96.25 83 SER A O 1
ATOM 649 N N . LEU A 1 84 ? 23.927 2.046 -22.952 1.00 97.12 84 LEU A N 1
ATOM 650 C CA . LEU A 1 84 ? 24.964 1.121 -23.428 1.00 97.12 84 LEU A CA 1
ATOM 651 C C . LEU A 1 84 ? 24.836 0.815 -24.928 1.00 97.12 84 LEU A C 1
ATOM 653 O O . LEU A 1 84 ? 25.840 0.729 -25.642 1.00 97.12 84 LEU A O 1
ATOM 657 N N . VAL A 1 85 ? 23.607 0.653 -25.426 1.00 97.00 85 VAL A N 1
ATOM 658 C CA . VAL A 1 85 ? 23.345 0.441 -26.856 1.00 97.00 85 VAL A CA 1
ATOM 659 C C . VAL A 1 85 ? 23.748 1.674 -27.666 1.00 97.00 85 VAL A C 1
ATOM 661 O O . VAL A 1 85 ? 24.371 1.530 -28.723 1.00 97.00 85 VAL A O 1
ATOM 664 N N . ALA A 1 86 ? 23.444 2.879 -27.178 1.00 94.94 86 ALA A N 1
ATOM 665 C CA . ALA A 1 86 ? 23.843 4.120 -27.835 1.00 94.94 86 ALA A CA 1
ATOM 666 C C . ALA A 1 86 ? 25.373 4.232 -27.971 1.00 94.94 86 ALA A C 1
ATOM 668 O O . ALA A 1 86 ? 25.869 4.552 -29.057 1.00 94.94 86 ALA A O 1
ATOM 669 N N . ASP A 1 87 ? 26.116 3.886 -26.917 1.00 95.69 87 ASP A N 1
ATOM 670 C CA . ASP A 1 87 ? 27.582 3.890 -26.919 1.00 95.69 87 ASP A CA 1
ATOM 671 C C . ASP A 1 87 ? 28.164 2.875 -27.913 1.00 95.69 87 ASP A C 1
ATOM 673 O O . ASP A 1 87 ? 29.037 3.213 -28.722 1.00 95.69 87 ASP A O 1
ATOM 677 N N . ALA A 1 88 ? 27.642 1.645 -27.921 1.00 93.94 88 ALA A N 1
ATOM 678 C CA . ALA A 1 88 ? 28.092 0.594 -28.833 1.00 93.94 88 ALA A CA 1
ATOM 679 C C . ALA A 1 88 ? 27.869 0.975 -30.308 1.00 93.94 88 ALA A C 1
ATOM 681 O O . ALA A 1 88 ? 28.761 0.813 -31.146 1.00 93.94 88 ALA A O 1
ATOM 682 N N . VAL A 1 89 ? 26.703 1.543 -30.633 1.00 94.94 89 VAL A N 1
ATOM 683 C CA . VAL A 1 89 ? 26.397 2.036 -31.987 1.00 94.94 89 VAL A CA 1
ATOM 684 C C . VAL A 1 89 ? 27.345 3.170 -32.389 1.00 94.94 89 VAL A C 1
ATOM 686 O O . VAL A 1 89 ? 27.780 3.242 -33.544 1.00 94.94 89 VAL A O 1
ATOM 689 N N . GLN A 1 90 ? 27.694 4.053 -31.453 1.00 91.44 90 GLN A N 1
ATOM 690 C CA . GLN A 1 90 ? 28.590 5.175 -31.715 1.00 91.44 90 GLN A CA 1
ATOM 691 C C . GLN A 1 90 ? 30.037 4.725 -31.957 1.00 91.44 90 GLN A C 1
ATOM 693 O O . GLN A 1 90 ? 30.725 5.281 -32.824 1.00 91.44 90 GLN A O 1
ATOM 698 N N . GLN A 1 91 ? 30.495 3.694 -31.247 1.00 89.88 91 GLN A N 1
ATOM 699 C CA . GLN A 1 91 ? 31.825 3.126 -31.440 1.00 89.88 91 GLN A CA 1
ATOM 700 C C . GLN A 1 91 ? 31.981 2.516 -32.838 1.00 89.88 91 GLN A C 1
ATOM 702 O O . GLN A 1 91 ? 32.923 2.870 -33.551 1.00 89.88 91 GLN A O 1
ATOM 707 N N . VAL A 1 92 ? 31.018 1.700 -33.278 1.00 89.06 92 VAL A N 1
ATOM 708 C CA . VAL A 1 92 ? 31.040 1.074 -34.614 1.00 89.06 92 VAL A CA 1
ATOM 709 C C . VAL A 1 92 ? 31.110 2.131 -35.724 1.00 89.06 92 VAL A C 1
ATOM 711 O O . VAL A 1 92 ? 31.949 2.047 -36.621 1.00 89.06 92 VAL A O 1
ATOM 714 N N . ARG A 1 93 ? 30.315 3.205 -35.622 1.00 85.00 93 ARG A N 1
ATOM 715 C CA . ARG A 1 93 ? 30.351 4.327 -36.583 1.00 85.00 93 ARG A CA 1
ATOM 716 C C . ARG A 1 93 ? 31.692 5.065 -36.608 1.00 85.00 93 ARG A C 1
ATOM 718 O O . ARG A 1 93 ? 32.088 5.614 -37.639 1.00 85.00 93 ARG A O 1
ATOM 725 N N . THR A 1 94 ? 32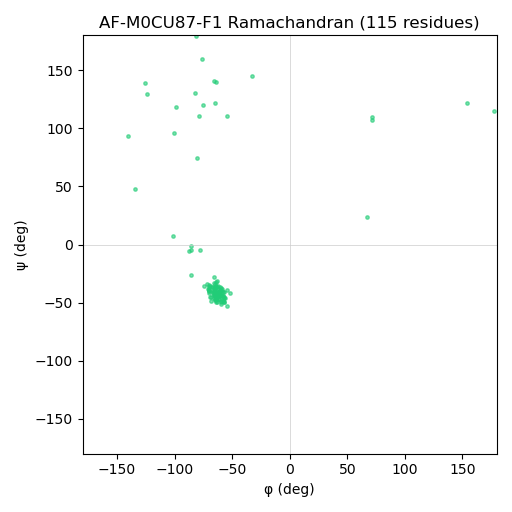.380 5.125 -35.470 1.00 80.00 94 THR A N 1
ATOM 726 C CA . THR A 1 94 ? 33.691 5.779 -35.355 1.00 80.00 94 THR A CA 1
ATOM 727 C C . THR A 1 94 ? 34.790 4.930 -36.003 1.00 80.00 94 THR A C 1
ATOM 729 O O . THR A 1 94 ? 35.703 5.473 -36.632 1.00 80.00 94 THR A O 1
ATOM 732 N N . GLU A 1 95 ? 34.685 3.606 -35.905 1.00 76.75 95 GLU A N 1
ATOM 733 C CA . GLU A 1 95 ? 35.612 2.653 -36.523 1.00 76.75 95 GLU A CA 1
ATOM 734 C C . GLU A 1 95 ? 35.481 2.625 -38.056 1.00 76.75 95 GLU A C 1
ATOM 736 O O . GLU A 1 95 ? 36.495 2.659 -38.758 1.00 76.75 95 GLU A O 1
ATOM 741 N N . GLU A 1 96 ? 34.261 2.698 -38.597 1.00 68.75 96 GLU A N 1
ATOM 742 C CA . GLU A 1 96 ? 34.021 2.761 -40.049 1.00 68.75 96 GLU A CA 1
ATOM 743 C C . GLU A 1 96 ? 34.617 4.023 -40.703 1.00 68.75 96 GLU A C 1
ATOM 745 O O . GLU A 1 96 ? 35.180 3.953 -41.798 1.00 68.75 96 GLU A O 1
ATOM 750 N N . ARG A 1 97 ? 34.579 5.178 -40.020 1.00 64.62 97 ARG A N 1
ATOM 751 C CA . ARG A 1 97 ? 35.196 6.422 -40.525 1.00 64.62 97 ARG A CA 1
ATOM 752 C C . ARG A 1 97 ? 36.719 6.326 -40.600 1.00 64.62 97 ARG A C 1
ATOM 754 O O . ARG A 1 97 ? 37.302 6.732 -41.606 1.00 64.62 97 ARG A O 1
ATOM 761 N N . ARG A 1 98 ? 37.363 5.723 -39.591 1.00 61.94 98 ARG A N 1
ATOM 762 C CA . ARG A 1 98 ? 38.818 5.474 -39.596 1.00 61.94 98 ARG A CA 1
ATOM 763 C C . ARG A 1 98 ? 39.253 4.508 -40.698 1.00 61.94 98 ARG A C 1
ATOM 765 O O . ARG A 1 98 ? 40.345 4.673 -41.234 1.00 61.94 98 ARG A O 1
ATOM 772 N N . GLY A 1 99 ? 38.406 3.543 -41.060 1.00 60.00 99 GLY A N 1
ATOM 773 C CA . GLY A 1 99 ? 38.652 2.646 -42.191 1.00 60.00 99 GLY A CA 1
ATOM 774 C C . GLY A 1 99 ? 38.657 3.356 -43.552 1.00 60.00 99 GLY A C 1
ATOM 775 O O . GLY A 1 99 ? 39.368 2.922 -44.456 1.00 60.00 99 GLY A O 1
ATOM 776 N N . SER A 1 100 ? 37.922 4.466 -43.693 1.00 58.66 100 SER A N 1
ATOM 777 C CA . SER A 1 100 ? 37.830 5.218 -44.956 1.00 58.66 100 SER A CA 1
ATOM 778 C C . SER A 1 100 ? 38.950 6.249 -45.178 1.00 58.66 100 SER A C 1
ATOM 780 O O . SER A 1 100 ? 39.318 6.495 -46.324 1.00 58.66 100 SER A O 1
ATOM 782 N N . ASP A 1 101 ? 39.563 6.777 -44.110 1.00 59.16 101 ASP A N 1
ATOM 78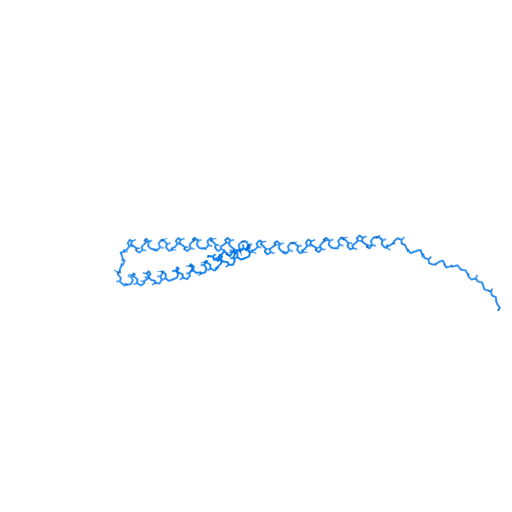3 C CA . ASP A 1 101 ? 40.634 7.791 -44.194 1.00 59.16 101 ASP A CA 1
ATOM 784 C C . ASP A 1 101 ? 42.057 7.197 -44.338 1.00 59.16 101 ASP A C 1
ATOM 786 O O . ASP A 1 101 ? 43.029 7.924 -44.546 1.00 59.16 101 ASP A O 1
ATOM 790 N N . GLY A 1 102 ? 42.214 5.869 -44.263 1.00 55.28 102 GLY A N 1
ATOM 791 C CA . GLY A 1 102 ? 43.518 5.187 -44.306 1.00 55.28 102 GLY A CA 1
ATOM 792 C C . GLY A 1 102 ? 44.085 4.868 -45.700 1.00 55.28 102 GLY A C 1
ATOM 793 O O . GLY A 1 102 ? 45.203 4.366 -45.789 1.00 55.28 102 GLY A O 1
ATOM 794 N N . ALA A 1 103 ? 43.356 5.132 -46.791 1.00 57.09 103 ALA A N 1
ATOM 795 C CA . ALA A 1 103 ? 43.731 4.678 -48.142 1.00 57.09 103 ALA A CA 1
ATOM 796 C C . ALA A 1 103 ? 44.382 5.750 -49.050 1.00 57.09 103 ALA A C 1
ATOM 798 O O . ALA A 1 103 ? 44.606 5.492 -50.232 1.00 57.09 103 ALA A O 1
ATOM 799 N N . GLY A 1 104 ? 44.703 6.944 -48.535 1.00 58.62 104 GLY A N 1
ATOM 800 C CA . GLY A 1 104 ? 45.068 8.102 -49.364 1.00 58.62 104 GLY A CA 1
ATOM 801 C C . GLY A 1 104 ? 46.296 8.897 -48.918 1.00 58.62 104 GLY A C 1
ATOM 802 O O . GLY A 1 104 ? 46.226 10.118 -48.874 1.00 58.62 104 GLY A O 1
ATOM 803 N N . ALA A 1 105 ? 47.424 8.259 -48.599 1.00 57.34 105 ALA A N 1
ATOM 804 C CA . ALA A 1 105 ? 48.698 8.976 -48.475 1.00 57.34 105 ALA A CA 1
ATOM 805 C C . ALA A 1 105 ? 49.847 8.146 -49.062 1.00 57.34 105 ALA A C 1
ATOM 807 O O . ALA A 1 105 ? 50.432 7.291 -48.399 1.00 57.34 105 ALA A O 1
ATOM 808 N N . ALA A 1 106 ? 50.149 8.389 -50.341 1.00 62.09 106 ALA A N 1
ATOM 809 C CA . ALA A 1 106 ? 51.347 7.874 -50.994 1.00 62.09 106 ALA A CA 1
ATOM 810 C C . ALA A 1 106 ? 52.608 8.464 -50.325 1.00 62.09 106 ALA A C 1
ATOM 812 O O . ALA A 1 106 ? 52.615 9.655 -49.999 1.00 62.09 106 ALA A O 1
ATOM 813 N N . PRO A 1 107 ? 53.678 7.675 -50.115 1.00 65.62 107 PRO A N 1
ATOM 814 C CA . PRO A 1 107 ? 54.912 8.188 -49.533 1.00 65.62 107 PRO A CA 1
ATOM 815 C C . PRO A 1 107 ? 55.570 9.208 -50.481 1.00 65.62 107 PRO A C 1
ATOM 817 O O . PRO A 1 107 ? 55.563 8.993 -51.696 1.00 65.62 107 PRO A O 1
ATOM 820 N N . PRO A 1 108 ? 56.153 10.306 -49.963 1.00 62.53 108 PRO A N 1
ATOM 821 C CA . PRO A 1 108 ? 56.926 11.224 -50.785 1.00 62.53 108 PRO A CA 1
ATOM 822 C C . PRO A 1 108 ? 58.163 10.501 -51.325 1.00 62.53 108 PRO A C 1
ATOM 824 O O . PRO A 1 108 ? 58.972 9.958 -50.571 1.00 62.53 108 PRO A O 1
ATOM 827 N N . ASP A 1 109 ? 58.258 10.485 -52.649 1.00 59.53 109 ASP A N 1
ATOM 828 C CA . ASP A 1 109 ? 59.324 9.891 -53.445 1.00 59.53 109 ASP A CA 1
ATOM 829 C C . ASP A 1 109 ? 60.700 10.435 -53.015 1.00 59.53 109 ASP A C 1
ATOM 831 O O . ASP A 1 109 ? 61.027 11.610 -53.204 1.00 59.53 109 ASP A O 1
ATOM 835 N N . ALA A 1 110 ? 61.506 9.577 -52.389 1.00 60.00 110 ALA A N 1
ATOM 836 C CA . ALA A 1 110 ? 62.889 9.858 -52.030 1.00 60.00 110 ALA A CA 1
ATOM 837 C C . ALA A 1 110 ? 63.788 9.651 -53.261 1.00 60.00 110 ALA A C 1
ATOM 839 O O . ALA A 1 110 ? 64.524 8.670 -53.370 1.00 60.00 110 ALA A O 1
ATOM 840 N N . GLY A 1 111 ? 63.721 10.594 -54.201 1.00 52.09 111 GLY A N 1
ATOM 841 C CA . GLY A 1 111 ? 64.494 10.592 -55.440 1.00 52.09 111 GLY A CA 1
ATOM 842 C C . GLY A 1 111 ? 65.723 11.505 -55.402 1.00 52.09 111 GLY A C 1
ATOM 843 O O . GLY A 1 111 ? 65.629 12.682 -55.717 1.00 52.09 111 GLY A O 1
ATOM 844 N N . GLY A 1 112 ? 66.887 10.926 -55.094 1.00 52.22 112 GLY A N 1
ATOM 845 C CA . GLY A 1 112 ? 68.118 11.122 -55.876 1.00 52.22 112 GLY A CA 1
ATOM 846 C C . GLY A 1 112 ? 68.857 12.470 -55.836 1.00 52.22 112 GLY A C 1
ATOM 847 O O . GLY A 1 112 ? 68.498 13.442 -56.488 1.00 52.22 112 GLY A O 1
ATOM 848 N N . ALA A 1 113 ? 70.026 12.427 -55.199 1.00 58.53 113 ALA A N 1
ATOM 849 C CA . ALA A 1 113 ? 71.186 13.291 -55.407 1.00 58.53 113 ALA A CA 1
ATOM 850 C C . ALA A 1 113 ? 71.412 13.789 -56.854 1.00 58.53 113 ALA A C 1
ATOM 852 O O . ALA A 1 113 ? 71.291 13.007 -57.797 1.00 58.53 113 ALA A O 1
ATOM 853 N N . ARG A 1 114 ? 71.903 15.033 -56.991 1.00 54.53 114 ARG A N 1
ATOM 854 C CA . ARG A 1 114 ? 73.088 15.450 -57.786 1.00 54.53 114 ARG A CA 1
ATOM 855 C C . ARG A 1 114 ? 73.238 16.980 -57.695 1.00 54.53 114 ARG A C 1
ATOM 857 O O . ARG A 1 114 ? 72.305 17.713 -57.970 1.00 54.53 114 ARG A O 1
ATOM 864 N N . GLU A 1 115 ? 74.313 17.483 -57.092 1.00 60.25 115 GLU A N 1
ATOM 865 C CA . GLU A 1 115 ? 75.553 17.857 -57.792 1.00 60.25 115 GLU 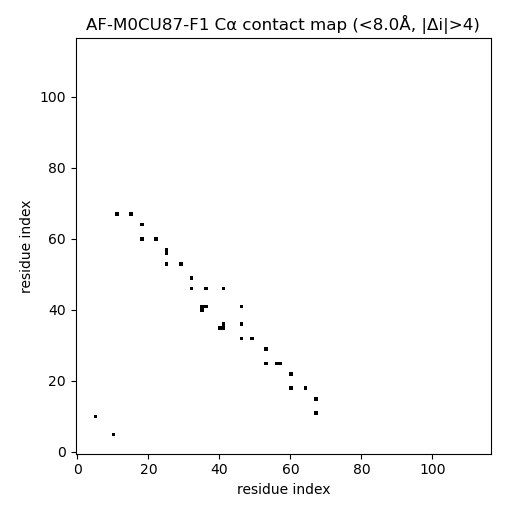A CA 1
ATOM 866 C C . GLU A 1 115 ? 75.375 19.130 -58.650 1.00 60.25 115 GLU A C 1
ATOM 868 O O . GLU A 1 115 ? 74.800 19.063 -59.732 1.00 60.25 115 GLU A O 1
ATOM 873 N N . ARG A 1 116 ? 75.944 20.263 -58.205 1.00 54.59 116 ARG A N 1
ATOM 874 C CA . ARG A 1 116 ? 76.990 21.053 -58.904 1.00 54.59 116 ARG A CA 1
ATOM 875 C C . ARG A 1 116 ? 76.963 22.540 -58.505 1.00 54.59 116 ARG A C 1
ATOM 877 O O . ARG A 1 116 ? 75.990 23.225 -58.772 1.00 54.59 116 ARG A O 1
ATOM 884 N N . ARG A 1 117 ? 78.126 22.953 -57.980 1.00 59.41 117 ARG A N 1
ATOM 885 C CA . ARG A 1 117 ? 78.811 24.259 -58.059 1.00 59.41 117 ARG A CA 1
ATOM 886 C C . ARG A 1 117 ? 78.086 25.526 -57.623 1.00 59.41 117 ARG A C 1
ATOM 888 O O . ARG A 1 117 ? 77.204 25.994 -58.363 1.00 59.41 117 ARG A O 1
#

Organism: NCBI:txid1227487

Nearest PDB structures (foldseek):
  6o35-assembly1_A  TM=6.170E-01  e=4.708E+00  synthetic construct
  4tko-assembly1_B  TM=6.225E-01  e=6.695E+00  Aquifex aeolicus VF5
  6o35-assembly1_B-2  TM=6.284E-01  e=8.270E+00  synthetic construct

Secondary structure (DSSP, 8-state):
--PPP--HHHHHHHHHHHHHHHHHHHHHHHHHHHHHHHTT-S-HHHHHHHHHHHHHHHHHHHHHHHHHHHHHHHHHHHHHHHHHHHHHHHHHHHHHHHHHGGG--PPP---------

Mean predicted aligned error: 11.67 Å